Protein AF-A0A9D8K0Q9-F1 (afdb_monomer_lite)

Secondary structure (DSSP, 8-state):
----STTHHHHHHHTSHHHHHHHHHHHHHHHHHHHHHHHHT------PPTTBPPHHHHHHH-----HHHHT-TT--EEEPPTTT-STTTT-EEESS------HHHHT-TTSSB-

Sequence (114 aa):
MAVSMGGRDRLDSLLTRRAFLGLVVEGAIVIGLAGFIRFLGRKDSFIRPPGARPEEEFLSLCIRCGKCREACPWGLITLVPLTESVISVGTPRLRWPCPHCMRCIRVCPTGALR

pLDDT: mean 87.15, std 15.0, range [35.19, 97.69]

Radius of gyration: 26.44 Å; chains: 1; bounding box: 63×29×71 Å

Structure (mmCIF, N/CA/C/O backbone):
data_AF-A0A9D8K0Q9-F1
#
_entry.id   AF-A0A9D8K0Q9-F1
#
loop_
_atom_site.group_PDB
_atom_site.id
_atom_site.type_symbol
_atom_site.label_atom_id
_atom_site.label_alt_id
_atom_site.label_comp_id
_atom_site.label_asym_id
_atom_site.label_entity_id
_atom_site.label_seq_id
_atom_site.pdbx_PDB_ins_code
_atom_site.Cartn_x
_atom_site.Cartn_y
_atom_site.Cartn_z
_atom_site.occupancy
_atom_site.B_iso_or_equiv
_atom_site.auth_seq_id
_atom_site.auth_comp_id
_atom_site.auth_asym_id
_atom_site.auth_atom_id
_atom_site.pdbx_PDB_model_num
ATOM 1 N N . MET A 1 1 ? 48.247 -20.168 -54.759 1.00 35.19 1 MET A N 1
ATOM 2 C CA . MET A 1 1 ? 48.129 -20.149 -53.285 1.00 35.19 1 MET A CA 1
ATOM 3 C C . MET A 1 1 ? 47.095 -19.091 -52.920 1.00 35.19 1 MET A C 1
ATOM 5 O O . MET A 1 1 ? 47.418 -17.914 -52.919 1.00 35.19 1 MET A O 1
ATOM 9 N N . ALA A 1 2 ? 45.834 -19.494 -52.750 1.00 43.59 2 ALA A N 1
ATOM 10 C CA . ALA A 1 2 ? 44.719 -18.601 -52.438 1.00 43.59 2 ALA A CA 1
ATOM 11 C C . ALA A 1 2 ? 44.455 -18.657 -50.929 1.00 43.59 2 ALA A C 1
ATOM 13 O O . ALA A 1 2 ? 43.875 -19.623 -50.440 1.00 43.59 2 ALA A O 1
ATOM 14 N N . VAL A 1 3 ? 44.925 -17.654 -50.186 1.00 43.34 3 VAL A N 1
ATOM 15 C CA . VAL A 1 3 ? 44.633 -17.515 -48.755 1.00 43.34 3 VAL A CA 1
ATOM 16 C C . VAL A 1 3 ? 43.659 -16.353 -48.576 1.00 43.34 3 VAL A C 1
ATOM 18 O O . VAL A 1 3 ? 44.039 -15.193 -48.655 1.00 43.34 3 VAL A O 1
ATOM 21 N N . SER A 1 4 ? 42.395 -16.715 -48.349 1.00 47.78 4 SER A N 1
ATOM 22 C CA . SER A 1 4 ? 41.436 -16.026 -47.477 1.00 47.78 4 SER A CA 1
ATOM 23 C C . SER A 1 4 ? 41.325 -14.493 -47.603 1.00 47.78 4 SER A C 1
ATOM 25 O O . SER A 1 4 ? 41.875 -13.742 -46.801 1.00 47.78 4 SER A O 1
ATOM 27 N N . MET A 1 5 ? 40.511 -14.028 -48.558 1.00 45.44 5 MET A N 1
ATOM 28 C CA . MET A 1 5 ? 39.990 -12.648 -48.607 1.00 45.44 5 MET A CA 1
ATOM 29 C C . MET A 1 5 ? 38.676 -12.465 -47.814 1.00 45.44 5 MET A C 1
ATOM 31 O O . MET A 1 5 ? 38.216 -11.348 -47.658 1.00 45.44 5 MET A O 1
ATOM 35 N N . GLY A 1 6 ? 38.085 -13.523 -47.238 1.00 49.06 6 GLY A N 1
ATOM 36 C CA . GLY A 1 6 ? 36.765 -13.451 -46.579 1.00 49.06 6 GLY A CA 1
ATOM 37 C C . GLY A 1 6 ? 36.741 -12.926 -45.131 1.00 49.06 6 GLY A C 1
ATOM 38 O O . GLY A 1 6 ? 35.669 -12.817 -44.538 1.00 49.06 6 GLY A O 1
ATOM 39 N N . GLY A 1 7 ? 37.903 -12.646 -44.527 1.00 54.09 7 GLY A N 1
ATOM 40 C CA . GLY A 1 7 ? 38.006 -12.206 -43.125 1.00 54.09 7 GLY A CA 1
ATOM 41 C C . GLY A 1 7 ? 38.004 -10.687 -42.924 1.00 54.09 7 GLY A C 1
ATOM 42 O O . GLY A 1 7 ? 37.506 -10.209 -41.908 1.00 54.09 7 GLY A O 1
ATOM 43 N N . ARG A 1 8 ? 38.534 -9.928 -43.892 1.00 54.56 8 ARG A N 1
ATOM 44 C CA . ARG A 1 8 ? 38.667 -8.463 -43.807 1.00 54.56 8 ARG A CA 1
ATOM 45 C C . ARG A 1 8 ? 37.340 -7.770 -44.133 1.00 54.56 8 ARG A C 1
ATOM 47 O O . ARG A 1 8 ? 36.884 -6.951 -43.347 1.00 54.56 8 ARG A O 1
ATOM 54 N N . ASP A 1 9 ? 36.637 -8.269 -45.150 1.00 55.66 9 ASP A N 1
ATOM 55 C CA . ASP A 1 9 ? 35.305 -7.794 -45.550 1.00 55.66 9 ASP A CA 1
ATOM 56 C C . ASP A 1 9 ? 34.248 -7.987 -44.448 1.00 55.66 9 ASP A C 1
ATOM 58 O O . ASP A 1 9 ? 33.372 -7.143 -44.255 1.00 55.66 9 ASP A O 1
ATOM 62 N N . ARG A 1 10 ? 34.344 -9.075 -43.663 1.00 57.31 10 ARG A N 1
ATOM 63 C CA . ARG A 1 10 ? 33.496 -9.270 -42.474 1.00 57.31 10 ARG A CA 1
ATOM 64 C C . ARG A 1 10 ? 33.814 -8.250 -41.387 1.00 57.31 10 ARG A C 1
ATOM 66 O O . ARG A 1 10 ? 32.878 -7.697 -40.821 1.00 57.31 10 ARG A O 1
ATOM 73 N N . LEU A 1 11 ? 35.088 -7.967 -41.115 1.00 60.25 11 LEU A N 1
ATOM 74 C CA . LEU A 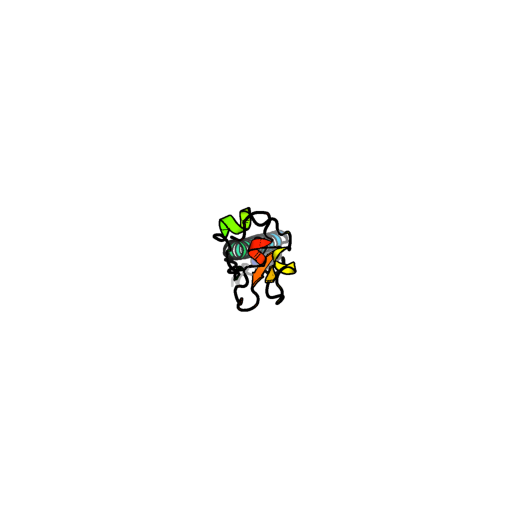1 11 ? 35.486 -6.953 -40.132 1.00 60.25 11 LEU A CA 1
ATOM 75 C C . LEU A 1 11 ? 34.988 -5.553 -40.530 1.00 60.25 11 LEU A C 1
ATOM 77 O O . LEU A 1 11 ? 34.437 -4.841 -39.694 1.00 60.25 11 LEU A O 1
ATOM 81 N N . ASP A 1 12 ? 35.089 -5.205 -41.813 1.00 57.56 12 ASP A N 1
ATOM 82 C CA . ASP A 1 12 ? 34.626 -3.923 -42.356 1.00 57.56 12 ASP A CA 1
ATOM 83 C C . ASP A 1 12 ? 33.087 -3.824 -42.357 1.00 57.56 12 ASP A C 1
ATOM 85 O O . ASP A 1 12 ? 32.511 -2.781 -42.029 1.00 57.56 12 ASP A O 1
ATOM 89 N N . SER A 1 13 ? 32.392 -4.939 -42.617 1.00 58.59 13 SER A N 1
ATOM 90 C CA . SER A 1 13 ? 30.931 -5.022 -42.487 1.00 58.59 13 SER A CA 1
ATOM 91 C C . SER A 1 13 ? 30.456 -4.882 -41.033 1.00 58.59 13 SER A C 1
ATOM 93 O O . SER A 1 13 ? 29.444 -4.228 -40.789 1.00 58.59 13 SER A O 1
ATOM 95 N N . LEU A 1 14 ? 31.218 -5.405 -40.061 1.00 56.81 14 LEU A N 1
ATOM 96 C CA . LEU A 1 14 ? 30.946 -5.288 -38.621 1.00 56.81 14 LEU A CA 1
ATOM 97 C C . LEU A 1 14 ? 31.259 -3.879 -38.076 1.00 56.81 14 LEU A C 1
ATOM 99 O O . LEU A 1 14 ? 30.628 -3.442 -37.117 1.00 56.81 14 LEU A O 1
ATOM 103 N N . LEU A 1 15 ? 32.183 -3.146 -38.709 1.00 66.38 15 LEU A N 1
ATOM 104 C CA . LEU A 1 15 ? 32.542 -1.754 -38.388 1.00 66.38 15 LEU A CA 1
ATOM 105 C C . LEU A 1 15 ? 31.689 -0.710 -39.131 1.00 66.38 15 LEU A C 1
ATOM 107 O O . LEU A 1 15 ? 31.819 0.496 -38.905 1.00 66.38 15 LEU A O 1
ATOM 111 N N . THR A 1 16 ? 30.782 -1.145 -40.007 1.00 75.12 16 THR A N 1
ATOM 112 C CA . THR A 1 16 ? 29.878 -0.240 -40.716 1.00 75.12 16 THR A CA 1
ATOM 113 C C . THR A 1 16 ? 28.831 0.311 -39.742 1.00 75.12 16 THR A C 1
ATOM 115 O O . THR A 1 16 ? 28.131 -0.450 -39.075 1.00 75.12 16 THR A O 1
ATOM 118 N N . ARG A 1 17 ? 28.644 1.642 -39.698 1.00 75.19 17 ARG A N 1
ATOM 119 C CA . ARG A 1 17 ? 27.674 2.328 -38.806 1.00 75.19 17 ARG A CA 1
ATOM 120 C C . ARG A 1 17 ? 26.278 1.687 -38.803 1.00 75.19 17 ARG A C 1
ATOM 122 O O . ARG A 1 17 ? 25.618 1.667 -37.775 1.00 75.19 17 ARG A O 1
ATOM 129 N N . ARG A 1 18 ? 25.837 1.147 -39.944 1.00 79.38 18 ARG A N 1
ATOM 130 C CA . ARG A 1 18 ? 24.546 0.455 -40.098 1.00 79.38 18 ARG A CA 1
ATOM 131 C C . ARG A 1 18 ? 24.488 -0.890 -39.366 1.00 79.38 18 ARG A C 1
ATOM 133 O O . ARG A 1 18 ? 23.475 -1.170 -38.739 1.00 79.38 18 ARG A O 1
ATOM 140 N N . ALA A 1 19 ? 25.559 -1.684 -39.408 1.00 80.88 19 ALA A N 1
ATOM 141 C CA . ALA A 1 19 ? 25.640 -2.952 -38.682 1.00 80.88 19 ALA A CA 1
ATOM 142 C C . ALA A 1 19 ? 25.693 -2.718 -37.165 1.00 80.88 19 ALA A C 1
ATOM 144 O O . ALA A 1 19 ? 24.988 -3.382 -36.411 1.00 80.88 19 ALA A O 1
ATOM 145 N N . PHE A 1 20 ? 26.440 -1.698 -36.729 1.00 82.75 20 PHE A N 1
ATOM 146 C CA . PHE A 1 20 ? 26.465 -1.278 -35.327 1.00 82.75 20 PHE A CA 1
ATOM 147 C C . PHE A 1 20 ? 25.088 -0.802 -34.833 1.00 82.75 20 PHE A C 1
ATOM 149 O O . PHE A 1 20 ? 24.635 -1.223 -33.772 1.00 82.75 20 PHE A O 1
ATOM 156 N N . LEU A 1 21 ? 24.387 0.027 -35.617 1.00 87.25 21 LEU A N 1
ATOM 157 C CA . LEU A 1 21 ? 23.024 0.464 -35.288 1.00 87.25 21 LEU A CA 1
ATOM 158 C C . LEU A 1 21 ? 22.038 -0.711 -35.223 1.00 87.25 21 LEU A C 1
ATOM 160 O O . LEU A 1 21 ? 21.205 -0.735 -34.322 1.00 87.25 21 LEU A O 1
ATOM 164 N N . GLY A 1 22 ? 22.154 -1.689 -36.127 1.00 87.75 22 GLY A N 1
ATOM 165 C CA . GLY A 1 22 ? 21.342 -2.909 -36.096 1.00 87.75 22 GLY A CA 1
ATOM 166 C C . GLY A 1 22 ? 21.501 -3.674 -34.780 1.00 87.75 22 GLY A C 1
ATOM 167 O O . GLY A 1 22 ? 20.515 -3.911 -34.088 1.00 87.75 22 GLY A O 1
ATOM 168 N N . LEU A 1 23 ? 22.746 -3.947 -34.375 1.00 88.25 23 LEU A N 1
ATOM 169 C CA . LEU A 1 23 ? 23.046 -4.649 -33.121 1.00 88.25 23 LEU A CA 1
ATOM 170 C C . LEU A 1 23 ? 22.541 -3.895 -31.878 1.00 88.25 23 LEU A C 1
ATOM 172 O O . LEU A 1 23 ? 22.037 -4.516 -30.943 1.00 88.25 23 LEU A O 1
ATOM 176 N N . VAL A 1 24 ? 22.644 -2.562 -31.856 1.00 91.81 24 VAL A N 1
ATOM 177 C CA . VAL A 1 24 ? 22.134 -1.742 -30.741 1.00 91.81 24 VAL A CA 1
ATOM 178 C C . VAL A 1 24 ? 20.610 -1.798 -30.658 1.00 91.81 24 VAL A C 1
ATOM 180 O O . VAL A 1 24 ? 20.070 -1.935 -29.561 1.00 91.81 24 VAL A O 1
ATOM 183 N N . VAL A 1 25 ? 19.910 -1.706 -31.791 1.00 94.94 25 VAL A N 1
ATOM 184 C CA . VAL A 1 25 ? 18.441 -1.757 -31.828 1.00 94.94 25 VAL A CA 1
ATOM 185 C C . VAL A 1 25 ? 17.938 -3.129 -31.393 1.00 94.94 25 VAL A C 1
ATOM 187 O O . VAL A 1 25 ? 17.067 -3.211 -30.529 1.00 94.94 25 VAL A O 1
ATOM 190 N N . GLU A 1 26 ? 18.510 -4.204 -31.929 1.00 90.56 26 GLU A N 1
ATOM 191 C CA . GLU A 1 26 ? 18.158 -5.572 -31.540 1.00 90.56 26 GLU A CA 1
ATOM 192 C C . GLU A 1 26 ? 18.430 -5.814 -30.052 1.00 90.56 26 GLU A C 1
ATOM 194 O O . GLU A 1 26 ? 17.557 -6.300 -29.330 1.00 90.56 26 GLU A O 1
ATOM 199 N N . GLY A 1 27 ? 19.598 -5.385 -29.562 1.00 92.00 27 GLY A N 1
ATOM 200 C CA . GLY A 1 27 ? 19.939 -5.449 -28.144 1.00 92.00 27 GLY A CA 1
ATOM 201 C C . GLY A 1 27 ? 18.950 -4.674 -27.268 1.00 92.00 27 GLY A C 1
ATOM 202 O O . GLY A 1 27 ? 18.479 -5.198 -26.259 1.00 92.00 27 GLY A O 1
ATOM 203 N N . ALA A 1 28 ? 18.571 -3.459 -27.670 1.00 95.44 28 ALA A N 1
ATOM 204 C CA . ALA A 1 28 ? 17.603 -2.638 -26.947 1.00 95.44 28 ALA A CA 1
ATOM 205 C C . ALA A 1 28 ? 16.207 -3.273 -26.914 1.00 95.44 28 ALA A C 1
ATOM 207 O O . ALA A 1 28 ? 15.554 -3.245 -25.871 1.00 95.44 28 ALA A O 1
ATOM 208 N N . ILE A 1 29 ? 15.762 -3.886 -28.015 1.00 95.69 29 ILE A N 1
ATOM 209 C CA . ILE A 1 29 ? 14.484 -4.606 -28.074 1.00 95.69 29 ILE A CA 1
ATOM 210 C C . ILE A 1 29 ? 14.510 -5.802 -27.123 1.00 95.69 29 ILE A C 1
ATOM 212 O O . ILE A 1 29 ? 13.587 -5.956 -26.328 1.00 95.69 29 ILE A O 1
ATOM 216 N N . VAL A 1 30 ? 15.565 -6.623 -27.156 1.00 95.81 30 VAL A N 1
ATOM 217 C CA . VAL A 1 30 ? 15.680 -7.803 -26.283 1.00 95.81 30 VAL A CA 1
ATOM 218 C C . VAL A 1 30 ? 15.712 -7.394 -24.809 1.00 95.81 30 VAL A C 1
ATOM 220 O O . VAL A 1 30 ? 14.971 -7.958 -24.003 1.00 95.81 30 VAL A O 1
ATOM 223 N N . ILE A 1 31 ? 16.513 -6.387 -24.451 1.00 95.12 31 ILE A N 1
ATOM 224 C CA . ILE A 1 31 ? 16.600 -5.871 -23.077 1.00 95.12 31 ILE A CA 1
ATOM 225 C C . ILE A 1 31 ? 15.259 -5.268 -22.641 1.00 95.12 31 ILE A C 1
ATOM 227 O O . ILE A 1 31 ? 14.779 -5.558 -21.543 1.00 95.12 31 ILE A O 1
ATOM 231 N N . GLY A 1 32 ? 14.629 -4.471 -23.506 1.00 94.56 32 GLY A N 1
ATOM 232 C CA . GLY A 1 32 ? 13.331 -3.853 -23.249 1.00 94.56 32 GLY A CA 1
ATOM 233 C C . GLY A 1 32 ? 12.230 -4.890 -23.035 1.00 94.56 32 GLY A C 1
ATOM 234 O O . GLY A 1 32 ? 11.504 -4.819 -22.044 1.00 94.56 32 GLY A O 1
ATOM 235 N N . LEU A 1 33 ? 12.146 -5.899 -23.906 1.00 95.06 33 LEU A N 1
ATOM 236 C CA . LEU A 1 33 ? 11.160 -6.974 -23.808 1.00 95.06 33 LEU A CA 1
ATOM 237 C C . LEU A 1 33 ? 11.389 -7.831 -22.557 1.00 95.06 33 LEU A C 1
ATOM 239 O O . LEU A 1 33 ? 10.441 -8.136 -21.837 1.00 95.06 33 LEU A O 1
ATOM 243 N N . ALA A 1 34 ? 12.643 -8.177 -22.253 1.00 92.62 34 ALA A N 1
ATOM 244 C CA . ALA A 1 34 ? 12.985 -8.926 -21.048 1.00 92.62 34 ALA A CA 1
ATOM 245 C C . ALA A 1 34 ? 12.602 -8.155 -19.774 1.00 92.62 34 ALA A C 1
ATOM 247 O O . ALA A 1 34 ? 11.991 -8.725 -18.866 1.00 92.62 34 ALA A O 1
ATOM 248 N N . GLY A 1 35 ? 12.901 -6.853 -19.721 1.00 90.56 35 GLY A N 1
ATOM 249 C CA . GLY A 1 35 ? 12.486 -5.971 -18.630 1.00 90.56 35 GLY A CA 1
ATOM 250 C C . GLY A 1 35 ? 10.964 -5.874 -18.503 1.00 90.56 35 GLY A C 1
ATOM 251 O O . GLY A 1 35 ? 10.428 -5.976 -17.400 1.00 90.56 35 GLY A O 1
ATOM 252 N N . PHE A 1 36 ? 10.253 -5.765 -19.624 1.00 88.19 36 PHE A N 1
ATOM 253 C CA . PHE A 1 36 ? 8.794 -5.696 -19.652 1.00 88.19 36 PHE A CA 1
ATOM 254 C C . PHE A 1 36 ? 8.128 -6.998 -19.182 1.00 88.19 36 PHE A C 1
ATOM 256 O O . PHE A 1 36 ? 7.222 -6.961 -18.353 1.00 88.19 36 PHE A O 1
ATOM 263 N N . ILE A 1 37 ? 8.620 -8.163 -19.618 1.00 89.88 37 ILE A N 1
ATOM 264 C CA . ILE A 1 37 ? 8.137 -9.469 -19.139 1.00 89.88 37 ILE A CA 1
ATOM 265 C C . ILE A 1 37 ? 8.359 -9.602 -17.628 1.00 89.88 37 ILE A C 1
ATOM 267 O O . ILE A 1 37 ? 7.467 -10.040 -16.900 1.00 89.88 37 ILE A O 1
ATOM 271 N N . ARG A 1 38 ? 9.536 -9.198 -17.131 1.00 85.81 38 ARG A N 1
ATOM 272 C CA . ARG A 1 38 ? 9.832 -9.193 -15.690 1.00 85.81 38 ARG A CA 1
ATOM 273 C C . ARG A 1 38 ? 8.877 -8.275 -14.929 1.00 85.81 38 ARG A C 1
ATOM 275 O O . ARG A 1 38 ? 8.441 -8.653 -13.847 1.00 85.81 38 ARG A O 1
ATOM 282 N N . PHE A 1 39 ? 8.547 -7.112 -15.489 1.00 82.62 39 PHE A N 1
ATOM 283 C CA . PHE A 1 39 ? 7.605 -6.158 -14.908 1.00 82.62 39 PHE A CA 1
ATOM 284 C C . PHE A 1 39 ? 6.183 -6.730 -14.826 1.00 82.62 39 PHE A C 1
ATOM 286 O O . PHE A 1 39 ? 5.594 -6.717 -13.749 1.00 82.62 39 PHE A O 1
ATOM 293 N N . LEU A 1 40 ? 5.668 -7.308 -15.916 1.00 82.50 40 LEU A N 1
ATOM 294 C CA . LEU A 1 40 ? 4.340 -7.933 -15.940 1.00 82.50 40 LEU A CA 1
ATOM 295 C C . LEU A 1 40 ? 4.232 -9.152 -15.012 1.00 82.50 40 LEU A C 1
ATOM 297 O O . LEU A 1 40 ? 3.168 -9.430 -14.470 1.00 82.50 40 LEU A O 1
ATOM 301 N N . GLY A 1 41 ? 5.328 -9.889 -14.821 1.00 75.31 41 GLY A N 1
ATOM 302 C CA . GLY A 1 41 ? 5.366 -11.072 -13.962 1.00 75.31 41 GLY A CA 1
ATOM 303 C C . GLY A 1 41 ? 5.474 -10.789 -12.460 1.00 75.31 41 GLY A C 1
ATOM 304 O O . GLY A 1 41 ? 5.501 -11.742 -11.677 1.00 75.31 41 GLY A O 1
ATOM 305 N N . ARG A 1 42 ? 5.573 -9.525 -12.022 1.00 75.62 42 ARG A N 1
ATOM 306 C CA . ARG A 1 42 ? 5.666 -9.201 -10.592 1.00 75.62 42 ARG A CA 1
ATOM 307 C C . ARG A 1 42 ? 4.321 -9.409 -9.901 1.00 75.62 42 ARG A C 1
ATOM 309 O O . ARG A 1 42 ? 3.375 -8.659 -10.109 1.00 75.62 42 ARG A O 1
ATOM 316 N N . LYS A 1 43 ? 4.265 -10.407 -9.019 1.00 68.75 43 LYS A N 1
ATOM 317 C CA . LYS A 1 43 ? 3.202 -10.544 -8.020 1.00 68.75 43 LYS A CA 1
ATOM 318 C C . LYS A 1 43 ? 3.681 -9.904 -6.727 1.00 68.75 43 LYS A C 1
ATOM 320 O O . LYS A 1 43 ? 4.487 -10.494 -6.012 1.00 68.75 43 LYS A O 1
ATOM 325 N N . ASP A 1 44 ? 3.207 -8.701 -6.439 1.00 75.19 44 ASP A N 1
ATOM 326 C CA . ASP A 1 44 ? 3.545 -8.045 -5.184 1.00 75.19 44 ASP A CA 1
ATOM 327 C C . ASP A 1 44 ? 2.646 -8.597 -4.064 1.00 75.19 44 ASP A C 1
ATOM 329 O O . ASP A 1 44 ? 1.472 -8.252 -3.949 1.00 75.19 44 ASP A O 1
ATOM 333 N N . SER A 1 45 ? 3.181 -9.503 -3.243 1.00 80.56 45 SER A N 1
ATOM 334 C CA . SER A 1 45 ? 2.460 -10.084 -2.106 1.00 80.56 45 SER A CA 1
ATOM 335 C C . SER A 1 45 ? 2.730 -9.279 -0.834 1.00 80.56 45 SER A C 1
ATOM 337 O O . SER A 1 45 ? 3.652 -9.580 -0.072 1.00 80.56 45 SER A O 1
ATOM 339 N N . PHE A 1 46 ? 1.935 -8.237 -0.600 1.00 91.44 46 PHE A N 1
ATOM 340 C CA . PHE A 1 46 ? 1.983 -7.471 0.645 1.00 91.44 46 PHE A CA 1
ATOM 341 C C . PHE A 1 46 ? 1.079 -8.092 1.708 1.00 91.44 46 PHE A C 1
ATOM 343 O O . PHE A 1 46 ? -0.068 -8.443 1.440 1.00 91.44 46 PHE A O 1
ATOM 350 N N . ILE A 1 47 ? 1.558 -8.157 2.952 1.00 93.75 47 ILE A N 1
ATOM 351 C CA . ILE A 1 47 ? 0.700 -8.511 4.087 1.00 93.75 47 ILE A CA 1
ATOM 352 C C . ILE A 1 47 ? -0.249 -7.335 4.333 1.00 93.75 47 ILE A C 1
ATOM 354 O O . ILE A 1 47 ? 0.181 -6.250 4.737 1.00 93.75 47 ILE A O 1
ATOM 358 N N . ARG A 1 48 ? -1.540 -7.528 4.061 1.00 94.56 48 ARG A N 1
ATOM 359 C CA . ARG A 1 48 ? -2.558 -6.486 4.225 1.00 94.56 48 ARG A CA 1
ATOM 360 C C . ARG A 1 48 ? -2.996 -6.341 5.690 1.00 94.56 48 ARG A C 1
ATOM 362 O O . ARG A 1 48 ? -2.925 -7.308 6.448 1.00 94.56 48 ARG A O 1
ATOM 369 N N . PRO A 1 49 ? -3.430 -5.136 6.117 1.00 95.19 49 PRO A N 1
ATOM 370 C CA . PRO A 1 49 ? -4.075 -4.947 7.415 1.00 95.19 49 PRO A CA 1
ATOM 371 C C . PRO A 1 49 ? -5.292 -5.871 7.591 1.00 95.19 49 PRO A C 1
ATOM 373 O O . PRO A 1 49 ? -5.890 -6.286 6.596 1.00 95.19 49 PRO A O 1
ATOM 376 N N . PRO A 1 50 ? -5.698 -6.166 8.839 1.00 93.94 50 PRO A N 1
ATOM 377 C CA . PRO A 1 50 ? -6.872 -6.995 9.085 1.00 93.94 50 PRO A CA 1
ATOM 378 C C . PRO A 1 50 ? -8.128 -6.371 8.465 1.00 93.94 50 PRO A C 1
ATOM 380 O O . PRO A 1 50 ? -8.268 -5.146 8.425 1.00 93.94 50 PRO A O 1
ATOM 383 N N . GLY A 1 51 ? -9.026 -7.228 7.978 1.00 93.88 51 GLY A N 1
ATOM 384 C CA . GLY A 1 51 ? -10.268 -6.811 7.325 1.00 93.88 51 GLY A CA 1
ATOM 385 C C . GLY A 1 51 ? -10.106 -6.336 5.879 1.00 93.88 51 GLY A C 1
ATOM 386 O O . GLY A 1 51 ? -11.069 -5.862 5.280 1.00 93.88 51 GLY A O 1
ATOM 387 N N . ALA A 1 52 ? -8.910 -6.434 5.288 1.00 96.25 52 ALA A N 1
ATOM 388 C CA . ALA A 1 52 ? -8.737 -6.123 3.875 1.00 96.25 52 ALA A CA 1
ATOM 389 C C . ALA A 1 52 ? -9.608 -7.030 2.994 1.00 96.25 52 ALA A C 1
ATOM 391 O O . ALA A 1 52 ? -9.640 -8.251 3.164 1.00 96.25 52 ALA A O 1
ATOM 392 N N . ARG A 1 53 ? -10.313 -6.409 2.042 1.00 95.81 53 ARG A N 1
ATOM 393 C CA . ARG A 1 53 ? -11.006 -7.113 0.953 1.00 95.81 53 ARG A CA 1
ATOM 394 C C . ARG A 1 53 ? -10.004 -7.943 0.125 1.00 95.81 53 ARG A C 1
ATOM 396 O O . ARG A 1 53 ? -8.796 -7.710 0.227 1.00 95.81 53 ARG A O 1
ATOM 403 N N . PRO A 1 54 ? -10.485 -8.874 -0.723 1.00 94.75 54 PRO A N 1
ATOM 404 C CA . PRO A 1 54 ? -9.646 -9.497 -1.742 1.00 94.75 54 PRO A CA 1
ATOM 405 C C . PRO A 1 54 ? -8.847 -8.442 -2.511 1.00 94.75 54 PRO A C 1
ATOM 407 O O . PRO A 1 54 ? -9.363 -7.358 -2.776 1.00 94.75 54 PRO A O 1
ATOM 410 N N . GLU A 1 55 ? -7.597 -8.755 -2.839 1.00 92.31 55 GLU A N 1
ATOM 411 C CA . GLU A 1 55 ? -6.596 -7.784 -3.302 1.00 92.31 55 GLU A CA 1
ATOM 412 C C . GLU A 1 55 ? -7.099 -6.879 -4.441 1.00 92.31 55 GLU A C 1
ATOM 414 O O . GLU A 1 55 ? -6.973 -5.661 -4.360 1.00 92.31 55 GLU A O 1
ATOM 419 N N . GLU A 1 56 ? -7.739 -7.447 -5.462 1.00 92.38 56 GLU A N 1
ATOM 420 C CA . GLU A 1 56 ? -8.271 -6.695 -6.608 1.00 92.38 56 GLU A CA 1
ATOM 421 C C . GLU A 1 56 ? -9.328 -5.662 -6.188 1.00 92.38 56 GLU A C 1
ATOM 423 O O . GLU A 1 56 ? -9.271 -4.490 -6.566 1.00 92.38 56 GLU A O 1
ATOM 428 N N . GLU A 1 57 ? -10.265 -6.076 -5.337 1.00 95.25 57 GLU A N 1
ATOM 429 C CA . GLU A 1 57 ? -11.314 -5.204 -4.825 1.00 95.25 57 GLU A CA 1
ATOM 430 C C . GLU A 1 57 ? -10.736 -4.154 -3.869 1.00 95.25 57 GLU A C 1
ATOM 432 O O . GLU A 1 57 ? -11.068 -2.970 -3.954 1.00 95.25 57 GLU A O 1
ATOM 437 N N . PHE A 1 58 ? -9.814 -4.558 -2.995 1.00 96.25 58 PHE A N 1
ATOM 438 C CA . PHE A 1 58 ? -9.105 -3.655 -2.099 1.00 96.25 58 PHE A CA 1
ATOM 439 C C . PHE A 1 58 ? -8.391 -2.536 -2.870 1.00 96.25 58 PHE A C 1
ATOM 441 O O . PHE A 1 58 ? -8.520 -1.367 -2.501 1.00 96.25 58 PHE A O 1
ATOM 448 N N . LEU A 1 59 ? -7.679 -2.868 -3.952 1.00 94.94 59 LEU A N 1
ATOM 449 C CA . LEU A 1 59 ? -6.985 -1.897 -4.801 1.00 94.94 59 LEU A CA 1
ATOM 450 C C . LEU A 1 59 ? -7.954 -0.928 -5.492 1.00 94.94 59 LEU A C 1
ATOM 452 O O . LEU A 1 59 ? -7.614 0.244 -5.656 1.00 94.94 59 LEU A O 1
ATOM 456 N N . SER A 1 60 ? -9.157 -1.386 -5.846 1.00 96.06 60 SER A N 1
ATOM 457 C CA . SER A 1 60 ? -10.196 -0.535 -6.442 1.00 96.06 60 SER A CA 1
ATOM 458 C C . SER A 1 60 ? -10.840 0.435 -5.437 1.00 96.06 60 SER A C 1
ATOM 460 O O . SER A 1 60 ? -11.158 1.570 -5.787 1.00 96.06 60 SER A O 1
ATOM 462 N N . LEU A 1 61 ? -10.994 0.020 -4.174 1.00 97.38 61 LEU A N 1
ATOM 463 C CA . LEU A 1 61 ? -11.655 0.804 -3.123 1.00 97.38 61 LEU A CA 1
ATOM 464 C C . LEU A 1 61 ? -10.690 1.703 -2.341 1.00 97.38 61 LEU A C 1
ATOM 466 O O . LEU A 1 61 ? -11.099 2.699 -1.734 1.00 97.38 61 LEU A O 1
ATOM 470 N N . CYS A 1 62 ? -9.410 1.342 -2.266 1.00 97.00 62 CYS A N 1
ATOM 471 C CA . CYS A 1 62 ? -8.434 2.081 -1.480 1.00 97.00 62 CYS A CA 1
ATOM 472 C C . CYS A 1 62 ? -8.072 3.407 -2.159 1.00 97.00 62 CYS A C 1
ATOM 474 O O . CYS A 1 62 ? -7.248 3.472 -3.068 1.00 97.00 62 CYS A O 1
ATOM 476 N N . ILE A 1 63 ? -8.591 4.509 -1.621 1.00 97.38 63 ILE A N 1
ATOM 477 C CA . ILE A 1 63 ? -8.265 5.871 -2.078 1.00 97.38 63 ILE A CA 1
ATOM 478 C C . ILE A 1 63 ? -6.912 6.391 -1.563 1.00 97.38 63 ILE A C 1
ATOM 480 O O . ILE A 1 63 ? -6.641 7.583 -1.641 1.00 97.38 63 ILE A O 1
ATOM 484 N N . ARG A 1 64 ? -6.069 5.522 -0.982 1.00 96.94 64 ARG A N 1
ATOM 485 C CA . ARG A 1 64 ? -4.705 5.854 -0.513 1.00 96.94 64 ARG A CA 1
ATOM 486 C C . ARG A 1 64 ? -4.637 7.038 0.471 1.00 96.94 64 ARG A C 1
ATOM 488 O O . ARG A 1 64 ? -3.630 7.727 0.562 1.00 96.94 64 ARG A O 1
ATOM 495 N N . CYS A 1 65 ? -5.696 7.251 1.254 1.00 97.44 65 CYS A N 1
ATOM 496 C CA . CYS A 1 65 ? -5.820 8.409 2.149 1.00 97.44 65 CYS A CA 1
ATOM 497 C C . CYS A 1 65 ? -4.943 8.366 3.413 1.00 97.44 65 CYS A C 1
ATOM 499 O O . CYS A 1 65 ? -4.922 9.333 4.160 1.00 97.44 65 CYS A O 1
ATOM 501 N N . GLY A 1 66 ? -4.291 7.242 3.725 1.00 96.81 66 GLY A N 1
ATOM 502 C CA . GLY A 1 66 ? -3.398 7.136 4.887 1.00 96.81 66 GLY A CA 1
ATOM 503 C C . GLY A 1 66 ? -4.067 7.047 6.270 1.00 96.81 66 GLY A C 1
ATOM 504 O O . GLY A 1 66 ? -3.394 6.655 7.220 1.00 96.81 66 GLY A O 1
ATOM 505 N N . LYS A 1 67 ? -5.382 7.270 6.407 1.00 97.69 67 LYS A N 1
ATOM 506 C CA . LYS A 1 67 ? -6.084 7.261 7.713 1.00 97.69 67 LYS A CA 1
ATOM 507 C C . LYS A 1 67 ? -5.866 5.993 8.547 1.00 97.69 67 LYS A C 1
ATOM 509 O O . LYS A 1 67 ? -5.736 6.054 9.764 1.00 97.69 67 LYS A O 1
ATOM 514 N N . CYS A 1 68 ? -5.794 4.825 7.906 1.00 97.38 68 CYS A N 1
ATOM 515 C CA . C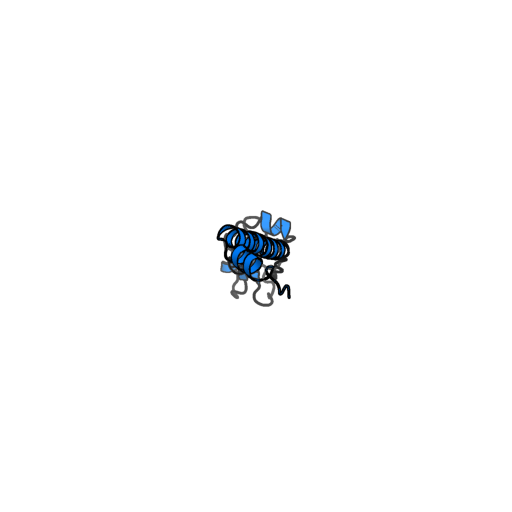YS A 1 68 ? -5.526 3.562 8.601 1.00 97.38 68 CYS A CA 1
ATOM 516 C C . CYS A 1 68 ? -4.125 3.512 9.240 1.00 97.38 68 CYS A C 1
ATOM 518 O O . CYS A 1 68 ? -3.980 2.926 10.311 1.00 97.38 68 CYS A O 1
ATOM 520 N N . ARG A 1 69 ? -3.117 4.139 8.615 1.00 97.44 69 ARG A N 1
ATOM 521 C CA . ARG A 1 69 ? -1.759 4.277 9.162 1.00 97.44 69 ARG A CA 1
ATOM 522 C C . ARG A 1 69 ? -1.764 5.171 10.394 1.00 97.44 69 ARG A C 1
ATOM 524 O O . ARG A 1 69 ? -1.200 4.783 11.409 1.00 97.44 69 ARG A O 1
ATOM 531 N N . GLU A 1 70 ? -2.419 6.322 10.308 1.00 97.25 70 GLU A N 1
ATOM 532 C CA . GLU A 1 70 ? -2.515 7.290 11.409 1.00 97.25 70 GLU A CA 1
ATOM 533 C C . GLU A 1 70 ? -3.272 6.721 12.610 1.00 97.25 70 GLU A C 1
ATOM 535 O O . GLU A 1 70 ? -2.874 6.901 13.756 1.00 97.25 70 GLU A O 1
ATOM 540 N N . ALA A 1 71 ? -4.342 5.969 12.355 1.00 97.00 71 ALA A N 1
ATOM 541 C CA . ALA A 1 71 ? -5.165 5.393 13.408 1.00 97.00 71 ALA A CA 1
ATOM 542 C C . ALA A 1 71 ? -4.531 4.174 14.102 1.00 97.00 71 ALA A C 1
ATOM 544 O O . ALA A 1 71 ? -5.088 3.682 15.088 1.00 97.00 71 ALA A O 1
ATOM 545 N N . CYS A 1 72 ? -3.415 3.642 13.591 1.00 96.88 72 CYS A N 1
ATOM 546 C CA . CYS A 1 72 ? -2.737 2.490 14.173 1.00 96.88 72 CYS A CA 1
ATOM 547 C C . CYS A 1 72 ? -1.930 2.918 15.411 1.00 96.88 72 CYS A C 1
ATOM 549 O O . CYS A 1 72 ? -0.888 3.554 15.254 1.00 96.88 72 CYS A O 1
ATOM 551 N N . PRO A 1 73 ? -2.325 2.519 16.635 1.00 95.62 73 PRO A N 1
ATOM 552 C CA . PRO A 1 73 ? -1.643 2.979 17.847 1.00 95.62 73 PRO A CA 1
ATOM 553 C C . PRO A 1 73 ? -0.224 2.407 17.987 1.00 95.62 73 PRO A C 1
ATOM 555 O O . PRO A 1 73 ? 0.600 2.977 18.688 1.00 95.62 73 PRO A O 1
ATOM 558 N N . TRP A 1 74 ? 0.067 1.298 17.301 1.00 96.12 74 TRP A N 1
ATOM 559 C CA . TRP A 1 74 ? 1.382 0.648 17.300 1.00 96.12 74 TRP A CA 1
ATOM 560 C C . TRP A 1 74 ? 2.234 0.991 16.072 1.00 96.12 74 TRP A C 1
ATOM 562 O O . TRP A 1 74 ? 3.322 0.445 15.923 1.00 96.12 74 TRP A O 1
ATOM 572 N N . GLY A 1 75 ? 1.739 1.822 15.144 1.00 95.31 75 GLY A N 1
ATOM 573 C CA . GLY A 1 75 ? 2.498 2.204 13.946 1.00 95.31 75 GLY A CA 1
ATOM 574 C C . GLY A 1 75 ? 2.889 1.037 13.023 1.00 95.31 75 GLY A C 1
ATOM 575 O O . GLY A 1 75 ? 3.865 1.134 12.283 1.00 95.31 75 GLY A O 1
ATOM 576 N N . LEU A 1 76 ? 2.147 -0.077 13.052 1.00 96.25 76 LEU A N 1
ATOM 577 C CA . LEU A 1 76 ? 2.476 -1.300 12.296 1.00 96.25 76 LEU A CA 1
ATOM 578 C C . LEU A 1 76 ? 2.136 -1.191 10.804 1.00 96.25 76 LEU A C 1
ATOM 580 O O . LEU A 1 76 ? 2.642 -1.968 9.989 1.00 96.25 76 LEU A O 1
ATOM 584 N N . ILE A 1 77 ? 1.255 -0.249 10.455 1.00 96.62 77 ILE A N 1
ATOM 585 C CA . ILE A 1 77 ? 0.795 -0.009 9.089 1.00 96.62 77 ILE A CA 1
ATOM 586 C C . ILE A 1 77 ? 1.726 1.003 8.421 1.00 96.62 77 ILE A C 1
ATOM 588 O O . ILE A 1 77 ? 1.868 2.141 8.861 1.00 96.62 77 ILE A O 1
ATOM 592 N N . THR A 1 78 ? 2.321 0.589 7.311 1.00 96.25 78 THR A N 1
ATOM 593 C CA . THR A 1 78 ? 3.180 1.415 6.455 1.00 96.25 78 THR A CA 1
ATOM 594 C C . THR A 1 78 ? 2.576 1.509 5.062 1.00 96.25 78 THR A C 1
ATOM 596 O O . THR A 1 78 ? 1.792 0.648 4.676 1.00 96.25 78 THR A O 1
ATOM 599 N N . LEU A 1 79 ? 2.894 2.564 4.313 1.00 96.56 79 LEU A N 1
ATOM 600 C CA . LEU A 1 79 ? 2.433 2.695 2.931 1.00 96.56 79 LEU A CA 1
ATOM 601 C C . LEU A 1 79 ? 3.485 2.117 1.993 1.00 96.56 79 LEU A C 1
ATOM 603 O O . LEU A 1 79 ? 4.677 2.351 2.189 1.00 96.56 79 LEU A O 1
ATOM 607 N N . VAL A 1 80 ? 3.036 1.371 0.989 1.00 95.69 80 VAL A N 1
ATOM 608 C CA . VAL A 1 80 ? 3.912 0.808 -0.041 1.00 95.69 80 VAL A CA 1
ATOM 609 C C . VAL A 1 80 ? 4.557 1.951 -0.840 1.00 95.69 80 VAL A C 1
ATOM 611 O O . VAL A 1 80 ? 3.829 2.783 -1.397 1.00 95.69 80 VAL A O 1
ATOM 614 N N . PRO A 1 81 ? 5.898 2.027 -0.907 1.00 94.38 81 PRO A N 1
ATOM 615 C CA . PRO A 1 81 ? 6.592 3.019 -1.715 1.00 94.38 81 PRO A CA 1
ATOM 616 C C . PRO A 1 81 ? 6.576 2.642 -3.202 1.00 94.38 81 PRO A C 1
ATOM 618 O O . PRO A 1 81 ? 6.462 1.471 -3.568 1.00 94.38 81 PRO A O 1
ATOM 621 N N . LEU A 1 82 ? 6.768 3.642 -4.067 1.00 91.81 82 LEU A N 1
ATOM 622 C CA . LEU A 1 82 ? 6.823 3.455 -5.523 1.00 91.81 82 LEU A CA 1
ATOM 623 C C . LEU A 1 82 ? 7.964 2.519 -5.962 1.00 91.81 82 LEU A C 1
ATOM 625 O O . LEU A 1 82 ? 7.850 1.836 -6.973 1.00 91.81 82 LEU A O 1
ATOM 629 N N . THR A 1 83 ? 9.050 2.467 -5.185 1.00 89.25 83 THR A N 1
ATOM 630 C CA . THR A 1 83 ? 10.203 1.587 -5.428 1.00 89.25 83 THR A CA 1
ATOM 631 C C . THR A 1 83 ? 9.880 0.108 -5.233 1.00 89.25 83 THR A C 1
ATOM 633 O O . THR A 1 83 ? 10.528 -0.740 -5.841 1.00 89.25 83 THR A O 1
ATOM 636 N N . GLU A 1 84 ? 8.892 -0.213 -4.392 1.00 88.69 84 GLU A N 1
ATOM 637 C CA . GLU A 1 84 ? 8.456 -1.590 -4.164 1.00 88.69 84 GLU A CA 1
ATOM 638 C C . GLU A 1 84 ? 7.429 -2.006 -5.213 1.00 88.69 84 GLU A C 1
ATOM 640 O O . GLU A 1 84 ? 7.556 -3.089 -5.765 1.00 88.69 84 GLU A O 1
ATOM 645 N N . SER A 1 85 ? 6.430 -1.173 -5.506 1.00 89.44 85 SER A N 1
ATOM 646 C CA . SER A 1 85 ? 5.352 -1.531 -6.428 1.00 89.44 85 SER A CA 1
ATOM 647 C C . SER A 1 85 ? 4.703 -0.292 -7.028 1.00 89.44 85 SER A C 1
ATOM 649 O O . SER A 1 85 ? 4.301 0.614 -6.300 1.00 89.44 85 SER A O 1
ATOM 651 N N . VAL A 1 86 ? 4.436 -0.336 -8.334 1.00 88.81 86 VAL A N 1
ATOM 652 C CA . VAL A 1 86 ? 3.653 0.696 -9.030 1.00 88.81 86 VAL A CA 1
ATOM 653 C C . VAL A 1 86 ? 2.151 0.535 -8.773 1.00 88.81 86 VAL A C 1
ATOM 655 O O . VAL A 1 86 ? 1.45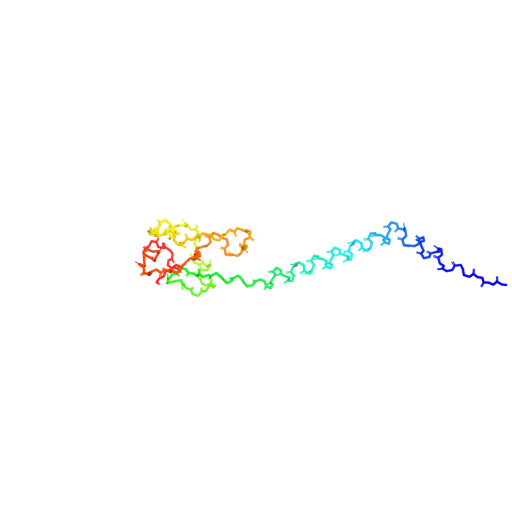4 1.522 -8.565 1.00 88.81 86 VAL A O 1
ATOM 658 N N . ILE A 1 87 ? 1.644 -0.699 -8.709 1.00 89.88 87 ILE A N 1
ATOM 659 C CA . ILE A 1 87 ? 0.202 -0.987 -8.594 1.00 89.88 87 ILE A CA 1
ATOM 660 C C . ILE A 1 87 ? -0.314 -0.658 -7.185 1.00 89.88 87 ILE A C 1
ATOM 662 O O . ILE A 1 87 ? -1.247 0.124 -6.990 1.00 89.88 87 ILE A O 1
ATOM 666 N N . SER A 1 88 ? 0.354 -1.217 -6.179 1.00 93.06 88 SER A N 1
ATOM 667 C CA . SER A 1 88 ? 0.042 -1.033 -4.761 1.00 93.06 88 SER A CA 1
ATOM 668 C C . SER A 1 88 ? 0.602 0.256 -4.159 1.00 93.06 88 SER A C 1
ATOM 670 O O . SER A 1 88 ? 0.531 0.417 -2.942 1.00 93.06 88 SER A O 1
ATOM 672 N N . VAL A 1 89 ? 1.159 1.182 -4.944 1.00 94.75 89 VAL A N 1
ATOM 673 C CA . VAL A 1 89 ? 1.752 2.414 -4.399 1.00 94.75 89 VAL A CA 1
ATOM 674 C C . VAL A 1 89 ? 0.760 3.152 -3.495 1.00 94.75 89 VAL A C 1
ATOM 676 O O . VAL A 1 89 ? -0.420 3.283 -3.821 1.00 94.75 89 VAL A O 1
ATOM 679 N N . GLY A 1 90 ? 1.212 3.590 -2.319 1.00 95.81 90 GLY A N 1
ATOM 680 C CA . GLY A 1 90 ? 0.383 4.323 -1.357 1.00 95.81 90 GLY A CA 1
ATOM 681 C C . GLY A 1 90 ? -0.697 3.491 -0.656 1.00 95.81 90 GLY A C 1
ATOM 682 O O . GLY A 1 90 ? -1.444 4.029 0.160 1.00 95.81 90 GLY A O 1
ATOM 683 N N . THR A 1 91 ? -0.794 2.190 -0.932 1.00 96.75 91 THR A N 1
ATOM 684 C CA . THR A 1 91 ? -1.702 1.299 -0.202 1.00 96.75 91 THR A CA 1
ATOM 685 C C . THR A 1 91 ? -1.067 0.839 1.114 1.00 96.75 91 THR A C 1
ATOM 687 O O . THR A 1 91 ? 0.160 0.724 1.204 1.00 96.75 91 THR A O 1
ATOM 690 N N . PRO A 1 92 ? -1.865 0.588 2.166 1.00 96.62 92 PRO A N 1
ATOM 691 C CA . PRO A 1 92 ? -1.343 0.120 3.441 1.00 96.62 92 PRO A CA 1
ATOM 692 C C . PRO A 1 92 ? -0.868 -1.340 3.381 1.00 96.62 92 PRO A C 1
ATOM 694 O O . PRO A 1 92 ? -1.556 -2.222 2.857 1.00 96.62 92 PRO A O 1
ATOM 697 N N . ARG A 1 93 ? 0.287 -1.594 3.998 1.00 95.94 93 ARG A N 1
ATOM 698 C CA . ARG A 1 93 ? 0.854 -2.913 4.296 1.00 95.94 93 ARG A CA 1
ATOM 699 C C . ARG A 1 93 ? 1.282 -3.005 5.757 1.00 95.94 93 ARG A C 1
ATOM 701 O O . ARG A 1 93 ? 1.713 -2.014 6.351 1.00 95.94 93 ARG A O 1
ATOM 708 N N . LEU A 1 94 ? 1.204 -4.197 6.331 1.00 95.69 94 LEU A N 1
ATOM 709 C CA . LEU A 1 94 ? 1.770 -4.495 7.639 1.00 95.69 94 LEU A CA 1
ATOM 710 C C . LEU A 1 94 ? 3.270 -4.748 7.511 1.00 95.69 94 LEU A C 1
ATOM 712 O O . LEU A 1 94 ? 3.733 -5.411 6.584 1.00 95.69 94 LEU A O 1
ATOM 716 N N . ARG A 1 95 ? 4.035 -4.205 8.457 1.00 92.00 95 ARG A N 1
ATOM 717 C CA . ARG A 1 95 ? 5.462 -4.517 8.601 1.00 92.00 95 ARG A CA 1
ATOM 718 C C . ARG A 1 95 ? 5.701 -5.637 9.626 1.00 92.00 95 ARG A C 1
ATOM 720 O O . ARG A 1 95 ? 6.686 -6.349 9.511 1.00 92.00 95 ARG A O 1
ATOM 727 N N . TRP A 1 96 ? 4.818 -5.764 10.617 1.00 92.00 96 TRP A N 1
ATOM 728 C CA . TRP A 1 96 ? 4.932 -6.666 11.770 1.00 92.00 96 TRP A CA 1
ATOM 729 C C . TRP A 1 96 ? 3.555 -7.287 12.081 1.00 92.00 96 TRP A C 1
ATOM 731 O O . TRP A 1 96 ? 2.540 -6.730 11.644 1.00 92.00 96 TRP A O 1
ATOM 741 N N . PRO A 1 97 ? 3.492 -8.406 12.831 1.00 93.75 97 PRO A N 1
ATOM 742 C CA . PRO A 1 97 ? 2.232 -9.032 13.237 1.00 93.75 97 PRO A CA 1
ATOM 743 C C . PRO A 1 97 ? 1.285 -8.055 13.946 1.00 93.75 97 PRO A C 1
ATOM 745 O O . PRO A 1 97 ? 1.693 -7.290 14.819 1.00 93.75 97 PRO A O 1
ATOM 748 N N . CYS A 1 98 ? 0.009 -8.068 13.558 1.00 95.12 98 CYS A N 1
ATOM 749 C CA . CYS A 1 98 ? -1.001 -7.159 14.089 1.00 95.12 98 CYS A CA 1
ATOM 750 C C . CYS A 1 98 ? -1.721 -7.783 15.298 1.00 95.12 98 CYS A C 1
ATOM 752 O O . CYS A 1 98 ? -2.242 -8.886 15.168 1.00 95.12 98 CYS A O 1
ATOM 754 N N . PRO A 1 99 ? -1.867 -7.072 16.432 1.00 94.06 99 PRO A N 1
ATOM 755 C CA . PRO A 1 99 ? -2.665 -7.537 17.574 1.00 94.06 99 PRO A CA 1
ATOM 756 C C . PRO A 1 99 ? -4.186 -7.379 17.364 1.00 94.06 99 PRO A C 1
ATOM 758 O O . PRO A 1 99 ? -4.960 -7.557 18.296 1.00 94.06 99 PRO A O 1
ATOM 761 N N . HIS A 1 100 ? -4.631 -7.009 16.157 1.00 94.12 100 HIS A N 1
ATOM 762 C CA . HIS A 1 100 ? -6.042 -7.002 15.753 1.00 94.12 100 HIS A CA 1
ATOM 763 C C . HIS A 1 100 ? -6.989 -6.101 16.577 1.00 94.12 100 HIS A C 1
ATOM 765 O O . HIS A 1 100 ? -8.119 -6.471 16.872 1.00 94.12 100 HIS A O 1
ATOM 771 N N . CYS A 1 101 ? -6.599 -4.852 16.865 1.00 95.50 101 CYS A N 1
ATOM 772 C CA . CYS A 1 101 ? -7.499 -3.885 17.528 1.00 95.50 101 CYS A CA 1
ATOM 773 C C . CYS A 1 101 ? -8.615 -3.301 16.643 1.00 95.50 101 CYS A C 1
ATOM 775 O O . CYS A 1 101 ? -9.427 -2.502 17.118 1.00 95.50 101 CYS A O 1
ATOM 777 N N . MET A 1 102 ? -8.593 -3.600 15.340 1.00 95.62 102 MET A N 1
ATOM 778 C CA . MET A 1 102 ? -9.579 -3.183 14.331 1.00 95.62 102 MET A CA 1
ATOM 779 C C . MET A 1 102 ? -9.834 -1.669 14.208 1.00 95.62 102 MET A C 1
ATOM 781 O O . MET A 1 102 ? -10.811 -1.232 13.601 1.00 95.62 102 MET A O 1
ATOM 785 N N . ARG A 1 103 ? -8.946 -0.814 14.732 1.00 96.69 103 ARG A N 1
ATOM 786 C CA . ARG A 1 103 ? -9.092 0.646 14.600 1.00 96.69 103 ARG A CA 1
ATOM 787 C C . ARG A 1 103 ? -8.911 1.126 13.156 1.00 96.69 103 ARG A C 1
ATOM 789 O O . ARG A 1 103 ? -9.584 2.066 12.753 1.00 96.69 103 ARG A O 1
ATOM 796 N N . CYS A 1 104 ? -8.071 0.447 12.374 1.00 96.94 104 CYS A N 1
ATOM 797 C CA . CYS A 1 104 ? -7.869 0.723 10.950 1.00 96.94 104 CYS A CA 1
ATOM 798 C C . CYS A 1 104 ? -9.138 0.511 10.104 1.00 96.94 104 CYS A C 1
ATOM 800 O O . CYS A 1 104 ? -9.361 1.281 9.1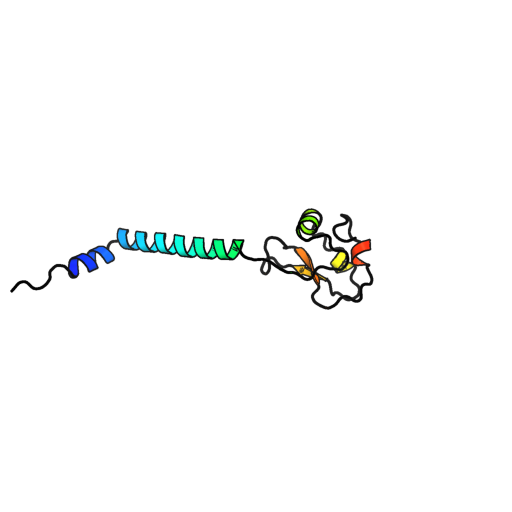74 1.00 96.94 104 CYS A O 1
ATOM 802 N N . ILE A 1 105 ? -9.978 -0.467 10.461 1.00 96.88 105 ILE A N 1
ATOM 803 C CA . ILE A 1 105 ? -11.274 -0.717 9.815 1.00 96.88 105 ILE A CA 1
ATOM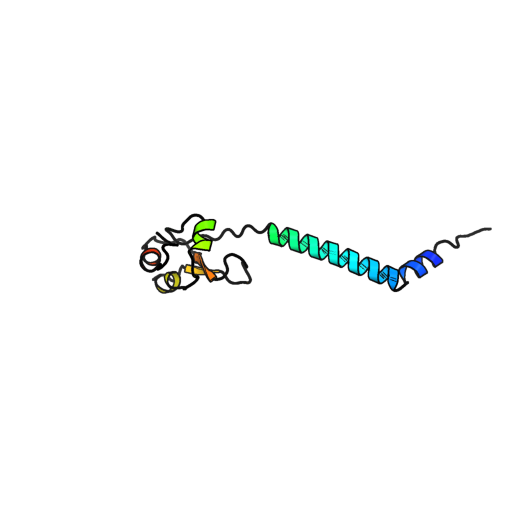 804 C C . ILE A 1 105 ? -12.232 0.450 10.088 1.00 96.88 105 ILE A C 1
ATOM 806 O O . ILE A 1 105 ? -12.779 1.033 9.159 1.00 96.88 105 ILE A O 1
ATOM 810 N N . ARG A 1 106 ? -12.355 0.874 11.355 1.00 96.62 106 ARG A N 1
ATOM 811 C CA . ARG A 1 106 ? -13.284 1.946 11.770 1.00 96.62 106 ARG A CA 1
ATOM 812 C C . ARG A 1 106 ? -13.043 3.300 11.102 1.00 96.62 106 ARG A C 1
ATOM 814 O O . ARG A 1 106 ? -13.975 4.083 10.977 1.00 96.62 106 ARG A O 1
ATOM 821 N N . VAL A 1 107 ? -11.803 3.598 10.720 1.00 97.62 107 VAL A N 1
ATOM 822 C CA . VAL A 1 107 ? -11.446 4.878 10.083 1.00 97.62 107 VAL A CA 1
ATOM 823 C C . VAL A 1 107 ? -11.445 4.815 8.555 1.00 97.62 107 VAL A C 1
ATOM 825 O O . VAL A 1 107 ? -11.175 5.832 7.916 1.00 97.62 107 VAL A O 1
ATOM 828 N N . CYS A 1 108 ? -11.680 3.642 7.957 1.00 97.69 108 CYS A N 1
ATOM 829 C CA . CYS A 1 108 ? -11.656 3.474 6.509 1.00 97.69 108 CYS A CA 1
ATOM 830 C C . CYS A 1 108 ? -12.927 4.077 5.886 1.00 97.69 108 CYS A C 1
ATOM 832 O O . CYS A 1 108 ? -14.011 3.540 6.098 1.00 97.69 108 CYS A O 1
ATOM 834 N N . PRO A 1 109 ? -12.830 5.161 5.092 1.00 97.50 109 PRO A N 1
ATOM 835 C CA . PRO A 1 109 ? -14.019 5.834 4.571 1.00 97.50 109 PRO A CA 1
ATOM 836 C C . PRO A 1 109 ? -14.675 5.093 3.399 1.00 97.50 109 PRO A C 1
ATOM 838 O O . PRO A 1 109 ? -15.842 5.327 3.114 1.00 97.50 109 PRO A O 1
ATOM 841 N N . THR A 1 110 ? -13.933 4.229 2.701 1.00 97.50 110 THR A N 1
ATOM 842 C CA . THR A 1 110 ? -14.401 3.547 1.483 1.00 97.50 110 THR A CA 1
ATOM 843 C C . THR A 1 110 ? -14.776 2.086 1.700 1.00 97.50 110 THR A C 1
ATOM 845 O O . THR A 1 110 ? -15.189 1.420 0.757 1.00 97.50 110 THR A O 1
ATOM 848 N N . GLY A 1 111 ? -14.594 1.552 2.912 1.00 96.00 111 GLY A N 1
ATOM 849 C CA . GLY A 1 111 ? -14.832 0.131 3.185 1.00 96.00 111 GLY A CA 1
ATOM 850 C C . GLY A 1 111 ? -13.823 -0.817 2.523 1.00 96.00 111 GLY A C 1
ATOM 851 O O . GLY A 1 111 ? -14.081 -2.015 2.427 1.00 96.00 111 GLY A O 1
ATOM 852 N N . ALA A 1 112 ? -12.659 -0.312 2.092 1.00 97.56 112 ALA A N 1
ATOM 853 C CA . ALA A 1 112 ? -11.550 -1.159 1.639 1.00 97.56 112 ALA A CA 1
ATOM 854 C C . ALA A 1 112 ? -11.061 -2.113 2.752 1.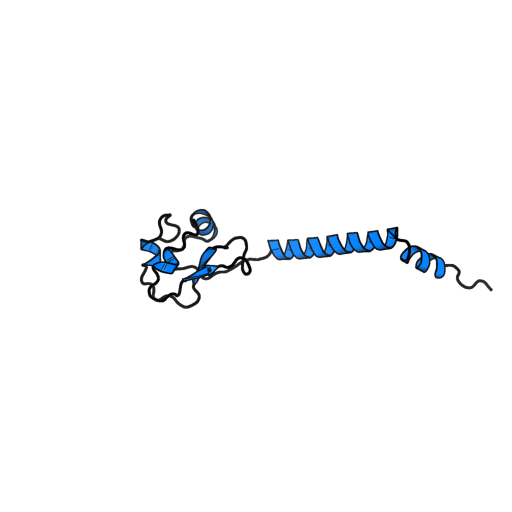00 97.56 112 ALA A C 1
ATOM 856 O O . ALA A 1 112 ? -10.548 -3.196 2.469 1.00 97.56 112 ALA A O 1
ATOM 857 N N . LEU A 1 113 ? -11.239 -1.707 4.013 1.00 96.62 113 LEU A N 1
ATOM 858 C CA . LEU A 1 113 ? -11.074 -2.528 5.211 1.00 96.62 113 LEU A CA 1
ATOM 859 C C . LEU A 1 113 ? -12.450 -2.667 5.892 1.00 96.62 113 LEU A C 1
ATOM 861 O O . LEU A 1 113 ? -13.098 -1.640 6.106 1.00 96.62 113 LEU A O 1
ATOM 865 N N . ARG A 1 114 ? -12.884 -3.888 6.231 1.00 91.88 114 ARG A N 1
ATOM 866 C CA . ARG A 1 114 ? -14.176 -4.191 6.878 1.00 91.88 114 ARG A CA 1
ATOM 867 C C . ARG A 1 114 ? -14.093 -5.325 7.895 1.00 91.88 114 ARG A C 1
ATOM 869 O O . ARG A 1 114 ? -13.218 -6.201 7.727 1.00 91.88 114 ARG A O 1
#

Foldseek 3Di:
DDDDPPPVVVVVVCVPPVVVVVVVVVVCVVVVVVVVVVQVPDDQDFAADAQADPPVVLLVQDPLPCQLQVQQPVNQWDADDVVRDPSRGSPIGGPDDDPPPCSSCVRRPRSSGD